Protein AF-B0DT97-F1 (afdb_monomer_lite)

Foldseek 3Di:
DQVVLVDDPVVSVVQQVVCCVPVVGSLVSCCVPVVDDVVVCCVPPVVPPPVVVVVQDQPDAAAAEDQAAPVVVVVVCVVVVCNVRHPYYQYFHPVDPPTDHPPDLVSVVVVCVVPPVDPALVVDDDDDPDPRSVVSSLVSNPQDDDDPDPSPDDDDPDPVCCCVVVVVSVDRDD

InterPro domains:
  IPR023214 HAD superfamily [G3DSA:3.40.50.1000] (51-151)
  IPR036412 HAD-like superfamily [SSF56784] (53-141)
  IPR052791 SSM1 domain-containing protein [PTHR47438] (3-141)

Structure (mmCIF, N/CA/C/O backbone):
data_AF-B0DT97-F1
#
_entry.id   AF-B0DT97-F1
#
loop_
_atom_site.group_PDB
_atom_site.id
_atom_site.type_symbol
_atom_site.label_atom_id
_atom_site.label_alt_id
_atom_site.label_comp_id
_atom_site.label_asym_id
_atom_site.label_entity_id
_atom_site.label_seq_id
_atom_site.pdbx_PDB_ins_code
_atom_site.Cartn_x
_atom_site.Cartn_y
_atom_site.Cartn_z
_atom_site.occupancy
_atom_site.B_iso_or_equiv
_atom_site.auth_seq_id
_atom_site.auth_comp_id
_atom_site.auth_asym_id
_atom_site.auth_atom_id
_atom_site.pdbx_PDB_model_num
ATOM 1 N N . TYR A 1 1 ? -29.922 9.143 23.631 1.00 75.88 1 TYR A N 1
ATOM 2 C CA . TYR A 1 1 ? -30.686 7.881 23.745 1.00 75.88 1 TYR A CA 1
ATOM 3 C C . TYR A 1 1 ? -30.871 7.469 25.199 1.00 75.88 1 TYR A C 1
ATOM 5 O O . TYR A 1 1 ? -31.994 7.531 25.668 1.00 75.88 1 TYR A O 1
ATOM 13 N N . VAL A 1 2 ? -29.805 7.144 25.945 1.00 74.94 2 VAL A N 1
ATOM 14 C CA . VAL A 1 2 ? -29.918 6.695 27.352 1.00 74.94 2 VAL A CA 1
ATOM 15 C C . VAL A 1 2 ? -30.522 7.764 28.275 1.00 74.94 2 VAL A C 1
ATOM 17 O O . VAL A 1 2 ? -31.396 7.443 29.067 1.00 74.94 2 VAL A O 1
ATOM 20 N N . ALA A 1 3 ? -30.174 9.045 28.108 1.00 73.31 3 ALA A N 1
ATOM 21 C CA . ALA A 1 3 ? -30.818 10.137 28.852 1.00 73.31 3 ALA A CA 1
ATOM 22 C C . ALA A 1 3 ? -32.337 10.258 28.576 1.00 73.31 3 ALA A C 1
ATOM 24 O O . ALA A 1 3 ? -33.112 10.631 29.449 1.00 73.31 3 ALA A O 1
ATOM 25 N N . ASN A 1 4 ? -32.795 9.844 27.386 1.00 76.69 4 ASN A N 1
ATOM 26 C CA . ASN A 1 4 ? -34.222 9.838 27.037 1.00 76.69 4 ASN A CA 1
ATOM 27 C C . ASN A 1 4 ? -34.984 8.670 27.688 1.00 76.69 4 ASN A C 1
ATOM 29 O O . ASN A 1 4 ? -36.205 8.617 27.583 1.00 76.69 4 ASN A O 1
ATOM 33 N N . LEU A 1 5 ? -34.284 7.748 28.361 1.00 80.94 5 LEU A N 1
ATOM 34 C CA . LEU A 1 5 ? -34.877 6.689 29.185 1.00 80.94 5 LEU A CA 1
ATOM 35 C C . LEU A 1 5 ? -35.152 7.162 30.626 1.00 80.94 5 LEU A C 1
ATOM 37 O O . LEU A 1 5 ? -35.527 6.353 31.469 1.00 80.94 5 LEU A O 1
ATOM 41 N N . GLY A 1 6 ? -34.961 8.456 30.916 1.00 82.12 6 GLY A N 1
ATOM 42 C CA . GLY A 1 6 ? -35.219 9.059 32.228 1.00 82.12 6 GLY A CA 1
ATOM 43 C C . GLY A 1 6 ? -33.994 9.166 33.139 1.00 82.12 6 GLY A C 1
ATOM 44 O O . GLY A 1 6 ? -34.135 9.590 34.282 1.00 82.12 6 GLY A O 1
ATOM 45 N N . PHE A 1 7 ? -32.804 8.812 32.649 1.00 85.75 7 PHE A N 1
ATOM 46 C CA . PHE A 1 7 ? -31.547 9.000 33.376 1.00 85.75 7 PHE A CA 1
ATOM 47 C C . PHE A 1 7 ? -31.008 10.419 33.186 1.00 85.75 7 PHE A C 1
ATOM 49 O O . PHE A 1 7 ? -31.098 10.988 32.095 1.00 85.75 7 PHE A O 1
ATOM 56 N N . SER A 1 8 ? -30.370 10.972 34.216 1.00 89.75 8 SER A N 1
ATOM 57 C CA . SER A 1 8 ? -29.529 12.157 34.036 1.00 89.75 8 SER A CA 1
ATOM 58 C C . SER A 1 8 ? -28.346 11.848 33.107 1.00 89.75 8 SER A C 1
ATOM 60 O O . SER A 1 8 ? -27.954 10.691 32.933 1.00 89.75 8 SER A O 1
ATOM 62 N N . ASN A 1 9 ? -27.733 12.881 32.521 1.00 85.38 9 ASN A N 1
ATOM 63 C CA . ASN A 1 9 ? -26.554 12.699 31.664 1.00 85.38 9 ASN A CA 1
ATOM 64 C C . ASN A 1 9 ? -25.413 11.978 32.402 1.00 85.38 9 ASN A C 1
ATOM 66 O O . ASN A 1 9 ? -24.781 11.083 31.850 1.00 85.38 9 ASN A O 1
ATOM 70 N N . GLU A 1 10 ? -25.203 12.305 33.677 1.00 89.38 10 GLU A N 1
ATOM 71 C CA . GLU A 1 10 ? -24.137 11.710 34.482 1.00 89.38 10 GLU A CA 1
ATOM 72 C C . GLU A 1 10 ? -24.392 10.220 34.782 1.00 89.38 10 GLU A C 1
ATOM 74 O O . GLU A 1 10 ? -23.470 9.402 34.789 1.00 89.38 10 GLU A O 1
ATOM 79 N N . GLU A 1 11 ? -25.653 9.838 34.996 1.00 87.44 11 GLU A N 1
ATOM 80 C CA . GLU A 1 11 ? -26.054 8.436 35.150 1.00 87.44 11 GLU A CA 1
ATOM 81 C C . GLU A 1 11 ? -25.952 7.668 33.832 1.00 87.44 11 GLU A C 1
ATOM 83 O O . GLU A 1 11 ? -25.498 6.521 33.826 1.00 87.44 11 GLU A O 1
ATOM 88 N N . ALA A 1 12 ? -26.322 8.299 32.715 1.00 87.81 12 ALA A N 1
ATOM 89 C CA . ALA A 1 12 ? -26.203 7.719 31.385 1.00 87.81 12 ALA A CA 1
ATOM 90 C C . ALA A 1 12 ? -24.740 7.394 31.031 1.00 87.81 12 ALA A C 1
ATOM 92 O O . ALA A 1 12 ? -24.463 6.297 30.535 1.00 87.81 12 ALA A O 1
ATOM 93 N N . ASP A 1 13 ? -23.800 8.286 31.348 1.00 87.88 13 ASP A N 1
ATOM 94 C CA . ASP A 1 13 ? -22.365 8.071 31.121 1.00 87.88 13 ASP A CA 1
ATOM 95 C C . ASP A 1 13 ? -21.802 6.955 32.009 1.00 87.88 13 ASP A C 1
ATOM 97 O O . ASP A 1 13 ? -21.074 6.072 31.534 1.00 87.88 13 ASP A O 1
ATOM 101 N N . LYS A 1 14 ? -22.189 6.929 33.293 1.00 91.31 14 LYS A N 1
ATOM 102 C CA . LYS A 1 14 ? -21.804 5.859 34.230 1.00 91.31 14 LYS A CA 1
ATOM 103 C C . LYS A 1 14 ? -22.342 4.498 33.777 1.00 91.31 14 LYS A C 1
ATOM 105 O O . LYS A 1 14 ? -21.598 3.515 33.792 1.00 91.31 14 LYS A O 1
ATOM 110 N N . LEU A 1 15 ? -23.602 4.431 33.339 1.00 89.50 15 LEU A N 1
ATOM 111 C CA . LEU A 1 15 ? -24.227 3.210 32.814 1.00 89.50 15 LEU A CA 1
ATOM 112 C C . LEU A 1 15 ? -23.536 2.721 31.543 1.00 89.50 15 LEU A C 1
ATOM 114 O O . LEU A 1 15 ? -23.191 1.543 31.448 1.00 89.50 15 LEU A O 1
ATOM 118 N N . THR A 1 16 ? -23.289 3.625 30.596 1.00 87.38 16 THR A N 1
ATOM 119 C CA . THR A 1 16 ? -22.624 3.307 29.327 1.00 87.38 16 THR A CA 1
ATOM 120 C C . THR A 1 16 ? -21.215 2.776 29.576 1.00 87.38 16 THR A C 1
ATOM 122 O O . THR A 1 16 ? -20.862 1.711 29.072 1.00 87.38 16 THR A O 1
ATOM 125 N N . THR A 1 17 ? -20.438 3.448 30.431 1.00 90.69 17 THR A N 1
ATOM 126 C CA . THR A 1 17 ? -19.081 3.022 30.806 1.00 90.69 17 THR A CA 1
ATOM 127 C C . THR A 1 17 ? -19.091 1.643 31.460 1.00 90.69 17 THR A C 1
ATOM 129 O O . THR A 1 17 ? -18.377 0.737 31.025 1.00 90.69 17 THR A O 1
ATOM 132 N N . ARG A 1 18 ? -19.950 1.448 32.469 1.00 93.88 18 ARG A N 1
ATOM 133 C CA . ARG A 1 18 ? -20.077 0.174 33.182 1.00 93.88 18 ARG A CA 1
ATOM 134 C C . ARG A 1 18 ? -20.468 -0.964 32.244 1.00 93.88 18 ARG A C 1
ATOM 136 O O . ARG A 1 18 ? -19.882 -2.040 32.312 1.00 93.88 18 ARG A O 1
ATOM 143 N N . TYR A 1 19 ? -21.457 -0.757 31.378 1.00 94.88 19 TYR A N 1
ATOM 144 C CA . TYR A 1 19 ? -21.927 -1.798 30.469 1.00 94.88 19 TYR A CA 1
ATOM 145 C C . TYR A 1 19 ? -20.936 -2.100 29.346 1.00 94.88 19 TYR A C 1
ATOM 147 O O . TYR A 1 19 ? -20.781 -3.270 28.999 1.00 94.88 19 TYR A O 1
ATOM 155 N N . SER A 1 20 ? -20.214 -1.102 28.835 1.00 89.88 20 SER A N 1
ATOM 156 C CA . SER A 1 20 ? -19.100 -1.333 27.909 1.00 89.88 20 SER A CA 1
ATOM 157 C C . SER A 1 20 ? -18.008 -2.194 28.543 1.00 89.88 20 SER A C 1
ATOM 159 O O . SER A 1 20 ? -17.537 -3.133 27.909 1.00 89.88 20 SER A O 1
ATOM 161 N N . GLN A 1 21 ? -17.651 -1.948 29.807 1.00 90.75 21 GLN A N 1
ATOM 162 C CA . GLN A 1 21 ? -16.657 -2.758 30.521 1.00 90.75 21 GLN A CA 1
ATOM 163 C C . GLN A 1 21 ? -17.162 -4.175 30.831 1.00 90.75 21 GLN A C 1
ATOM 165 O O . GLN A 1 21 ? -16.440 -5.147 30.633 1.00 90.75 21 GLN A O 1
ATOM 170 N N . GLN A 1 22 ? -18.404 -4.307 31.305 1.00 94.31 22 GLN A N 1
ATOM 171 C CA . GLN A 1 22 ? -18.947 -5.582 31.779 1.00 94.31 22 GLN A CA 1
ATOM 172 C C . GLN A 1 22 ? -19.415 -6.510 30.645 1.00 94.31 22 GLN A C 1
ATOM 174 O O . GLN A 1 22 ? -19.363 -7.729 30.797 1.00 94.31 22 GLN A O 1
ATOM 179 N N . TYR A 1 23 ? -19.892 -5.957 29.525 1.00 90.25 23 TYR A N 1
ATOM 180 C CA . TYR A 1 23 ? -20.501 -6.721 28.425 1.00 90.25 23 TYR A CA 1
ATOM 181 C C . TYR A 1 23 ? -19.786 -6.551 27.077 1.00 90.25 23 TYR A C 1
ATOM 183 O O . TYR A 1 23 ? -20.299 -7.024 26.059 1.00 90.25 23 TYR A O 1
ATOM 191 N N . SER A 1 24 ? -18.641 -5.856 27.055 1.00 82.25 24 SER A N 1
ATOM 192 C CA . SER A 1 24 ? -17.863 -5.479 25.856 1.00 82.25 24 SER A CA 1
ATOM 193 C C . SER A 1 24 ? -18.591 -4.564 24.862 1.00 82.25 24 SER A C 1
ATOM 195 O O . SER A 1 24 ? -18.011 -4.158 23.861 1.00 82.25 24 SER A O 1
ATOM 197 N N . LEU A 1 25 ? -19.857 -4.240 25.126 1.00 87.94 25 LEU A N 1
ATOM 198 C CA . LEU A 1 25 ? -20.696 -3.361 24.326 1.00 87.94 25 LEU A CA 1
ATOM 199 C C . LEU A 1 25 ? -21.815 -2.819 25.218 1.00 87.94 25 LEU A C 1
ATOM 201 O O . LEU A 1 25 ? -22.635 -3.597 25.713 1.00 87.94 25 LEU A O 1
ATOM 205 N N . ALA A 1 26 ? -21.883 -1.498 25.399 1.00 90.38 26 ALA A N 1
ATOM 206 C CA . ALA A 1 26 ? -22.904 -0.866 26.238 1.00 90.38 26 ALA A CA 1
ATOM 207 C C . ALA A 1 26 ? -24.334 -1.301 25.875 1.00 90.38 26 ALA A C 1
ATOM 209 O O . ALA A 1 26 ? -25.131 -1.590 26.770 1.00 90.38 26 ALA A O 1
ATOM 210 N N . LEU A 1 27 ? -24.631 -1.436 24.574 1.00 93.25 27 LEU A N 1
ATOM 211 C CA . LEU A 1 27 ? -25.929 -1.887 24.066 1.00 93.25 27 LEU A CA 1
ATOM 212 C C . LEU A 1 27 ? -26.360 -3.234 24.666 1.00 93.25 27 LEU A C 1
ATOM 214 O O . LEU A 1 27 ? -27.517 -3.391 25.041 1.00 93.25 27 LEU A O 1
ATOM 218 N N . ARG A 1 28 ? -25.438 -4.188 24.863 1.00 92.25 28 ARG A N 1
ATOM 219 C CA . ARG A 1 28 ? -25.762 -5.488 25.484 1.00 92.25 28 ARG A CA 1
ATOM 220 C C . ARG A 1 28 ? -26.235 -5.340 26.926 1.00 92.25 28 ARG A C 1
ATOM 222 O O . ARG A 1 28 ? -27.161 -6.034 27.341 1.00 92.25 28 ARG A O 1
ATOM 229 N N . GLY A 1 29 ? -25.614 -4.439 27.686 1.00 93.12 29 GLY A N 1
ATOM 230 C CA . GLY A 1 29 ? -26.049 -4.135 29.047 1.00 93.12 29 GLY A CA 1
ATOM 231 C C . GLY A 1 29 ? -27.404 -3.429 29.071 1.00 93.12 29 GLY A C 1
ATOM 232 O O . GLY A 1 29 ? -28.262 -3.791 29.872 1.00 93.12 29 GLY A O 1
ATOM 233 N N . LEU A 1 30 ? -27.630 -2.489 28.150 1.00 91.62 30 LEU A N 1
ATOM 234 C CA . LEU A 1 30 ? -28.905 -1.781 28.029 1.00 91.62 30 LEU A CA 1
ATOM 235 C C . LEU A 1 30 ? -30.057 -2.723 27.646 1.00 91.62 30 LEU A C 1
ATOM 237 O O . LEU A 1 30 ? -31.110 -2.666 28.272 1.00 91.62 30 LEU A O 1
ATOM 241 N N . VAL A 1 31 ? -29.857 -3.633 26.688 1.00 93.00 31 VAL A N 1
ATOM 242 C CA . VAL A 1 31 ? -30.863 -4.646 26.313 1.00 93.00 31 VAL A CA 1
ATOM 243 C C . VAL A 1 31 ? -31.172 -5.559 27.500 1.00 93.00 31 VAL A C 1
ATOM 245 O O . VAL A 1 31 ? -32.331 -5.842 27.787 1.00 93.00 31 VAL A O 1
ATOM 248 N N . ARG A 1 32 ? -30.138 -6.005 28.225 1.00 92.81 32 ARG A N 1
ATOM 249 C CA . ARG A 1 32 ? -30.293 -6.968 29.323 1.00 92.81 32 ARG A CA 1
ATOM 250 C C . ARG A 1 32 ? -30.976 -6.384 30.557 1.00 92.81 32 ARG A C 1
ATOM 252 O O . ARG A 1 32 ? -31.747 -7.091 31.196 1.00 92.81 32 ARG A O 1
ATOM 259 N N . HIS A 1 33 ? -30.644 -5.150 30.925 1.00 92.19 33 HIS A N 1
ATOM 260 C CA . HIS A 1 33 ? -31.070 -4.567 32.202 1.00 92.19 33 HIS A CA 1
ATOM 261 C C . HIS A 1 33 ? -32.163 -3.520 32.058 1.00 92.19 33 HIS A C 1
ATOM 263 O O . HIS A 1 33 ? -32.922 -3.343 33.000 1.00 92.19 33 HIS A O 1
ATOM 269 N N . GLN A 1 34 ? -32.251 -2.856 30.903 1.00 88.19 34 GLN A N 1
ATOM 270 C CA . GLN A 1 34 ? -33.205 -1.771 30.645 1.00 88.19 34 GLN A CA 1
ATOM 271 C C . GLN A 1 34 ? -34.201 -2.103 29.531 1.00 88.19 34 GLN A C 1
ATOM 273 O O . GLN A 1 34 ? -34.961 -1.232 29.118 1.00 88.19 34 GLN A O 1
ATOM 278 N N . ALA A 1 35 ? -34.196 -3.358 29.060 1.00 87.69 35 ALA A N 1
ATOM 279 C CA . ALA A 1 35 ? -35.147 -3.912 28.098 1.00 87.69 35 ALA A CA 1
ATOM 280 C C . ALA A 1 35 ? -35.354 -3.040 26.846 1.00 87.69 35 ALA A C 1
ATOM 282 O O . ALA A 1 35 ? -36.455 -2.978 26.300 1.00 87.69 35 ALA A O 1
ATOM 283 N N . ILE A 1 36 ? -34.300 -2.354 26.394 1.00 90.12 36 ILE A N 1
ATOM 284 C CA . ILE A 1 36 ? -34.379 -1.542 25.179 1.00 90.12 36 ILE A CA 1
ATOM 285 C C . ILE A 1 36 ? -34.426 -2.435 23.938 1.00 90.12 36 ILE A C 1
ATOM 287 O O . ILE A 1 36 ? -33.818 -3.509 23.915 1.00 90.12 36 ILE A O 1
ATOM 291 N N . ASP A 1 37 ? -35.105 -1.966 22.892 1.00 89.81 37 ASP A N 1
ATOM 292 C CA . ASP A 1 37 ? -35.076 -2.607 21.579 1.00 89.81 37 ASP A CA 1
ATOM 293 C C . ASP A 1 37 ? -33.744 -2.272 20.875 1.00 89.81 37 ASP A C 1
ATOM 295 O O . ASP A 1 37 ? -33.482 -1.096 20.594 1.00 89.81 37 ASP A O 1
ATOM 299 N N . PRO A 1 38 ? -32.886 -3.266 20.574 1.00 91.50 38 PRO A N 1
ATOM 300 C CA . PRO A 1 38 ? -31.629 -3.018 19.877 1.00 91.50 38 PRO A CA 1
ATOM 301 C C . PRO A 1 38 ? -31.826 -2.424 18.476 1.00 91.50 38 PRO A C 1
ATOM 303 O O . PRO A 1 38 ? -30.968 -1.669 18.029 1.00 91.50 38 PRO A O 1
ATOM 306 N N . LEU A 1 39 ? -32.946 -2.704 17.797 1.00 92.75 39 LEU A N 1
ATOM 307 C CA . LEU A 1 39 ? -33.240 -2.118 16.485 1.00 92.75 39 LEU A CA 1
ATOM 308 C C . LEU A 1 39 ? -33.689 -0.657 16.593 1.00 92.75 39 LEU A C 1
ATOM 310 O O . LEU A 1 39 ? -33.445 0.134 15.686 1.00 92.75 39 LEU A O 1
ATOM 314 N N . ASP A 1 40 ? -34.334 -0.275 17.695 1.00 91.94 40 ASP A N 1
ATOM 315 C CA . ASP A 1 40 ? -34.643 1.129 17.972 1.00 91.94 40 ASP A CA 1
ATOM 316 C C . ASP A 1 40 ? -33.377 1.924 18.317 1.00 91.94 40 ASP A C 1
ATOM 318 O O . ASP A 1 40 ? -33.240 3.076 17.900 1.00 91.94 40 ASP A O 1
ATOM 322 N N . PHE A 1 41 ? -32.435 1.304 19.037 1.00 91.25 41 PHE A N 1
ATOM 323 C CA . PHE A 1 41 ? -31.116 1.884 19.283 1.00 91.25 41 PHE A CA 1
ATOM 324 C C . PHE A 1 41 ? -30.356 2.112 17.974 1.00 91.25 41 PHE A C 1
ATOM 326 O O . PHE A 1 41 ? -29.931 3.236 17.727 1.00 91.25 41 PHE A O 1
ATOM 333 N N . ASP A 1 42 ? -30.249 1.093 17.119 1.00 90.00 42 ASP A N 1
ATOM 334 C CA . ASP A 1 42 ? -29.573 1.180 15.819 1.00 90.00 42 ASP A CA 1
ATOM 335 C C . ASP A 1 42 ? -30.116 2.346 14.974 1.00 90.00 42 ASP A C 1
ATOM 337 O O . ASP A 1 42 ? -29.370 3.249 14.594 1.00 90.00 42 ASP A O 1
ATOM 341 N N . ARG A 1 43 ? -31.443 2.429 14.803 1.00 91.50 43 ARG A N 1
ATOM 342 C CA . ARG A 1 43 ? -32.090 3.506 14.031 1.00 91.50 43 ARG A CA 1
ATOM 343 C C . ARG A 1 43 ? -31.866 4.908 14.595 1.00 91.50 43 ARG A C 1
ATOM 345 O O . ARG A 1 43 ? -31.923 5.871 13.836 1.00 91.50 43 ARG A O 1
ATOM 352 N N . LYS A 1 44 ? -31.705 5.053 15.915 1.00 88.62 44 LYS A N 1
ATOM 353 C CA . LYS A 1 44 ? -31.620 6.364 16.589 1.00 88.62 44 LYS A CA 1
ATOM 354 C C . LYS A 1 44 ? -30.202 6.776 16.963 1.00 88.62 44 LYS A C 1
ATOM 356 O O . LYS A 1 44 ? -29.994 7.949 17.272 1.00 88.62 44 LYS A O 1
ATOM 361 N N . VAL A 1 45 ? -29.267 5.834 17.012 1.00 87.44 45 VAL A N 1
ATOM 362 C CA . VAL A 1 45 ? -27.901 6.064 17.482 1.00 87.44 45 VAL A CA 1
ATOM 363 C C . VAL A 1 45 ? -26.893 5.720 16.408 1.00 87.44 45 VAL A C 1
ATOM 365 O O . VAL A 1 45 ? -26.125 6.610 16.078 1.00 87.44 45 VAL A O 1
ATOM 368 N N . ASP A 1 46 ? -26.909 4.505 15.856 1.00 86.81 46 ASP A N 1
ATOM 369 C CA . ASP A 1 46 ? -25.849 4.035 14.954 1.00 86.81 46 ASP A CA 1
ATOM 370 C C . ASP A 1 46 ? -26.070 4.499 13.504 1.00 86.81 46 ASP A C 1
ATOM 372 O O . ASP A 1 46 ? -25.188 5.130 12.925 1.00 86.81 46 ASP A O 1
ATOM 376 N N . VAL A 1 47 ? -27.261 4.276 12.936 1.00 86.38 47 VAL A N 1
ATOM 377 C CA . VAL A 1 47 ? -27.617 4.679 11.558 1.00 86.38 47 VAL A CA 1
ATOM 378 C C . VAL A 1 47 ? -27.489 6.190 11.312 1.00 86.38 47 VAL A C 1
ATOM 380 O O . VAL A 1 47 ? -26.981 6.568 10.258 1.00 86.38 47 VAL A O 1
ATOM 383 N N . PRO A 1 48 ? -27.908 7.085 12.229 1.00 86.69 48 PRO A N 1
ATOM 384 C CA . PRO A 1 48 ? -27.808 8.526 12.011 1.00 86.69 48 PRO A CA 1
ATOM 385 C C . PRO A 1 48 ? -26.405 9.092 12.244 1.00 86.69 48 PRO A C 1
ATOM 387 O O . PRO A 1 48 ? -26.237 10.309 12.141 1.00 86.69 48 PRO A O 1
ATOM 390 N N . LEU A 1 49 ? -25.410 8.273 12.623 1.00 81.25 49 LEU A N 1
ATOM 391 C CA . LEU A 1 49 ? -24.042 8.769 12.722 1.00 81.25 49 LEU A CA 1
ATOM 392 C C . LEU A 1 49 ? -23.633 9.292 11.342 1.00 81.25 49 LEU A C 1
ATOM 394 O O . LEU A 1 49 ? -23.704 8.534 10.377 1.00 81.25 49 LEU A O 1
ATOM 398 N N . PRO A 1 50 ? -23.167 10.550 11.229 1.00 76.06 50 PRO A N 1
ATOM 399 C CA . PRO A 1 50 ? -22.621 11.069 9.983 1.00 76.06 50 PRO A CA 1
ATOM 400 C C . PRO A 1 50 ? -21.252 10.419 9.764 1.00 76.06 50 PRO A C 1
ATOM 402 O O . PRO A 1 50 ? -20.203 10.996 10.050 1.00 76.06 50 PRO A O 1
ATOM 405 N N . LEU A 1 51 ? -21.266 9.143 9.373 1.00 67.88 51 LEU A N 1
ATOM 406 C CA . LEU A 1 51 ? -20.064 8.355 9.138 1.00 67.88 51 LEU A CA 1
ATOM 407 C C . LEU A 1 51 ? -19.295 8.917 7.949 1.00 67.88 51 LEU A C 1
ATOM 409 O O . LEU A 1 51 ? -18.078 8.883 7.979 1.00 67.88 51 LEU A O 1
ATOM 413 N N . GLU A 1 52 ? -19.979 9.511 6.977 1.00 64.56 52 GLU A N 1
ATOM 414 C CA . GLU A 1 52 ? -19.383 10.182 5.816 1.00 64.56 52 GLU A CA 1
ATOM 415 C C . GLU A 1 52 ? -18.454 11.339 6.230 1.00 64.56 52 GLU A C 1
ATOM 417 O O . GLU A 1 52 ? -17.354 11.458 5.702 1.00 64.56 52 GLU A O 1
ATOM 422 N N . ASP A 1 53 ? -18.823 12.110 7.260 1.00 60.31 53 ASP A N 1
ATOM 423 C CA . ASP A 1 53 ? -17.992 13.202 7.795 1.00 60.31 53 ASP A CA 1
ATOM 424 C C . ASP A 1 53 ? -16.875 12.703 8.734 1.00 60.31 53 ASP A C 1
ATOM 426 O O . ASP A 1 53 ? -15.899 13.405 9.009 1.00 60.31 53 ASP A O 1
ATOM 430 N N . LYS A 1 54 ? -17.019 11.490 9.286 1.00 54.94 54 LYS A N 1
ATOM 431 C CA . LYS A 1 54 ? -16.088 10.910 10.275 1.00 54.94 54 LYS A CA 1
ATOM 432 C C . LYS A 1 54 ? -15.109 9.904 9.675 1.00 54.94 54 LYS A C 1
ATOM 434 O O . LYS A 1 54 ? -14.016 9.721 10.215 1.00 54.94 54 LYS A O 1
ATOM 439 N N . MET A 1 55 ? -15.478 9.256 8.578 1.00 54.16 55 MET A N 1
ATOM 440 C CA . MET A 1 55 ? -14.629 8.381 7.783 1.00 54.16 55 MET A CA 1
ATOM 441 C C . MET A 1 55 ? -13.840 9.262 6.826 1.00 54.16 55 MET A C 1
ATOM 443 O O . MET A 1 55 ? -14.260 9.557 5.713 1.00 54.16 55 MET A O 1
ATOM 447 N N . LYS A 1 56 ? -12.677 9.719 7.290 1.00 53.78 56 LYS A N 1
ATOM 448 C CA . LYS A 1 56 ? -11.776 10.533 6.476 1.00 53.78 56 LYS A CA 1
ATOM 449 C C . LYS A 1 56 ? -11.254 9.696 5.310 1.00 53.78 56 LYS A C 1
ATOM 451 O O . LYS A 1 56 ? -10.395 8.838 5.504 1.00 53.78 56 LYS A O 1
ATOM 456 N N . PHE A 1 57 ? -11.776 9.955 4.116 1.00 53.47 57 PHE A N 1
ATOM 457 C CA . PHE A 1 57 ? -11.214 9.458 2.867 1.00 53.47 57 PHE A CA 1
ATOM 458 C C . PHE A 1 57 ? -9.785 10.001 2.735 1.00 53.47 57 PHE A C 1
ATOM 460 O O . PHE A 1 57 ? -9.583 11.216 2.729 1.00 53.47 57 PHE A O 1
ATOM 467 N N . ASN A 1 58 ? -8.785 9.118 2.683 1.00 59.72 58 ASN A N 1
ATOM 468 C CA . ASN A 1 58 ? -7.444 9.520 2.279 1.00 59.72 58 ASN A CA 1
ATOM 469 C C . ASN A 1 58 ? -7.423 9.517 0.744 1.00 59.72 58 ASN A C 1
ATOM 471 O O . ASN A 1 58 ? -7.558 8.441 0.166 1.00 59.72 58 ASN A O 1
ATOM 475 N N . PRO A 1 59 ? -7.284 10.673 0.069 1.00 64.69 59 PRO A N 1
ATOM 476 C CA . PRO A 1 59 ? -7.244 10.698 -1.391 1.00 64.69 59 PRO A CA 1
ATOM 477 C C . PRO A 1 59 ? -6.003 10.002 -1.961 1.00 64.69 59 PRO A C 1
ATOM 479 O O . PRO A 1 59 ? -5.985 9.674 -3.144 1.00 64.69 59 PRO A O 1
ATOM 482 N N . THR A 1 60 ? -4.974 9.779 -1.138 1.00 77.81 60 THR A N 1
ATOM 483 C CA . THR A 1 60 ? -3.733 9.136 -1.567 1.00 77.81 60 THR A CA 1
ATOM 484 C C . THR A 1 60 ? -3.807 7.635 -1.340 1.00 77.81 60 THR A C 1
ATOM 486 O O . THR A 1 60 ? -3.949 7.175 -0.204 1.00 77.81 60 THR A O 1
ATOM 489 N N . ARG A 1 61 ? -3.663 6.893 -2.435 1.00 84.69 61 ARG A N 1
ATOM 490 C CA . ARG A 1 61 ? -3.676 5.431 -2.485 1.00 84.69 61 ARG A CA 1
ATOM 491 C C . ARG A 1 61 ? -2.251 4.896 -2.400 1.00 84.69 61 ARG A C 1
ATOM 493 O O . ARG A 1 61 ? -1.336 5.505 -2.953 1.00 84.69 61 ARG A O 1
ATOM 500 N N . VAL A 1 62 ? -2.043 3.787 -1.690 1.00 89.12 62 VAL A N 1
ATOM 501 C CA . VAL A 1 62 ? -0.698 3.234 -1.434 1.00 89.12 62 VAL A CA 1
ATOM 502 C C . VAL A 1 62 ? -0.556 1.855 -2.062 1.00 89.12 62 VAL A C 1
ATOM 504 O O . VAL A 1 62 ? -1.353 0.957 -1.792 1.00 89.12 62 VAL A O 1
ATOM 507 N N . TRP A 1 63 ? 0.497 1.686 -2.865 1.00 91.94 63 TRP A N 1
ATOM 508 C CA . TRP A 1 63 ? 0.790 0.458 -3.603 1.00 91.94 63 TRP A CA 1
ATOM 509 C C . TRP A 1 63 ? 2.192 -0.056 -3.341 1.00 91.94 63 TRP A C 1
ATOM 511 O O . TRP A 1 63 ? 3.141 0.715 -3.225 1.00 91.94 63 TRP A O 1
ATOM 521 N N . GLY A 1 64 ? 2.311 -1.379 -3.261 1.00 93.12 64 GLY A N 1
ATOM 522 C CA . GLY A 1 64 ? 3.596 -2.057 -3.183 1.00 93.12 64 GLY A CA 1
ATOM 523 C C . GLY A 1 64 ? 4.109 -2.373 -4.580 1.00 93.12 64 GLY A C 1
ATOM 524 O O . GLY A 1 64 ? 3.497 -3.167 -5.286 1.00 93.12 64 GLY A O 1
ATOM 525 N N . LEU A 1 65 ? 5.239 -1.795 -4.969 1.00 94.44 65 LEU A N 1
ATOM 526 C CA . LEU A 1 65 ? 5.992 -2.206 -6.152 1.00 94.44 65 LEU A CA 1
ATOM 527 C C . LEU A 1 65 ? 7.194 -3.017 -5.665 1.00 94.44 65 LEU A C 1
ATOM 529 O O . LEU A 1 65 ? 7.875 -2.606 -4.729 1.00 94.44 65 LEU A O 1
ATOM 533 N N . THR A 1 66 ? 7.405 -4.215 -6.214 1.00 95.12 66 THR A N 1
ATOM 534 C CA . THR A 1 66 ? 8.530 -5.050 -5.786 1.00 95.12 66 THR A CA 1
ATOM 535 C C . THR A 1 66 ? 9.008 -6.049 -6.837 1.00 95.12 66 THR A C 1
ATOM 537 O O . THR A 1 66 ? 8.227 -6.801 -7.416 1.00 95.12 66 THR A O 1
ATOM 540 N N . ASN A 1 67 ? 10.330 -6.186 -6.962 1.00 96.62 67 ASN A N 1
ATOM 541 C CA . ASN A 1 67 ? 10.945 -7.263 -7.744 1.00 96.62 67 ASN A CA 1
ATOM 542 C C . ASN A 1 67 ? 10.791 -8.677 -7.127 1.00 96.62 67 ASN A C 1
ATOM 544 O O . ASN A 1 67 ? 11.230 -9.679 -7.705 1.00 96.62 67 ASN A O 1
ATOM 548 N N . ALA A 1 68 ? 10.171 -8.794 -5.948 1.00 96.06 68 ALA A N 1
ATOM 549 C CA . ALA A 1 68 ? 9.846 -10.073 -5.323 1.00 96.06 68 ALA A CA 1
ATOM 550 C C . ALA A 1 68 ? 8.584 -10.718 -5.927 1.00 96.06 68 ALA A C 1
ATOM 552 O O . ALA A 1 68 ? 7.727 -10.045 -6.491 1.00 96.06 68 ALA A O 1
ATOM 553 N N . PHE A 1 69 ? 8.418 -12.032 -5.745 1.00 96.94 69 PHE A N 1
ATOM 554 C CA . PHE A 1 69 ? 7.170 -12.720 -6.092 1.00 96.94 69 PHE A CA 1
ATOM 555 C C . PHE A 1 69 ? 6.070 -12.476 -5.047 1.00 96.94 69 PHE A C 1
ATOM 557 O O . PHE A 1 69 ? 6.344 -12.313 -3.853 1.00 96.94 69 PHE A O 1
ATOM 564 N N . LEU A 1 70 ? 4.804 -12.539 -5.475 1.00 96.00 70 LEU A N 1
ATOM 565 C CA . LEU A 1 70 ? 3.635 -12.203 -4.654 1.00 96.00 70 LEU A CA 1
ATOM 566 C C . LEU A 1 70 ? 3.586 -12.872 -3.265 1.00 96.00 70 LEU A C 1
ATOM 568 O 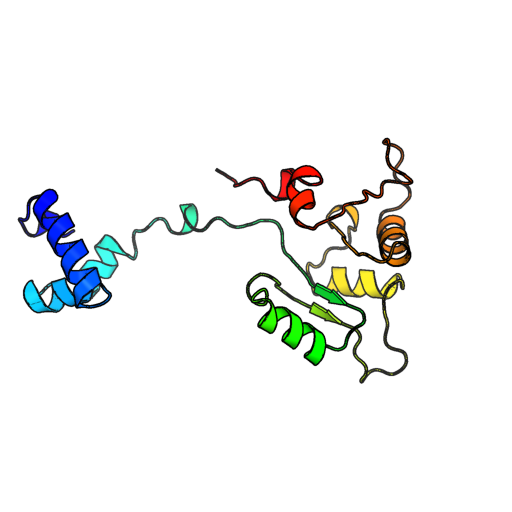O . LEU A 1 70 ? 3.248 -12.181 -2.301 1.00 96.00 70 LEU A O 1
ATOM 572 N N . PRO A 1 71 ? 3.904 -14.174 -3.094 1.00 98.06 71 PRO A N 1
ATOM 573 C CA . PRO A 1 71 ? 3.864 -14.804 -1.776 1.00 98.06 71 PRO A CA 1
ATOM 574 C C . PRO A 1 71 ? 4.837 -14.168 -0.779 1.00 98.06 71 PRO A C 1
ATOM 576 O O . PRO A 1 71 ? 4.497 -14.029 0.394 1.00 98.06 71 PRO A O 1
ATOM 579 N N . HIS A 1 72 ? 6.022 -13.757 -1.241 1.00 97.88 72 HIS A N 1
ATOM 580 C CA . HIS A 1 72 ? 7.009 -13.091 -0.397 1.00 97.88 72 HIS A CA 1
ATOM 581 C C . HIS A 1 72 ? 6.525 -11.696 0.004 1.00 97.88 72 HIS A C 1
ATOM 583 O O . HIS A 1 72 ? 6.480 -11.387 1.193 1.00 97.88 72 HIS A O 1
ATOM 589 N N . ALA A 1 73 ? 6.075 -10.898 -0.968 1.00 97.06 73 ALA A N 1
ATOM 590 C CA . ALA A 1 73 ? 5.564 -9.551 -0.725 1.00 97.06 73 ALA A CA 1
ATOM 591 C C . ALA A 1 73 ? 4.401 -9.548 0.285 1.00 97.06 73 ALA A C 1
ATOM 593 O O . ALA A 1 73 ? 4.427 -8.821 1.278 1.00 97.06 73 ALA A O 1
ATOM 594 N N . LYS A 1 74 ? 3.421 -10.446 0.101 1.00 97.25 74 LYS A N 1
ATOM 595 C CA . LYS A 1 74 ? 2.294 -10.611 1.036 1.00 97.25 74 LYS A CA 1
ATOM 596 C C . LYS A 1 74 ? 2.743 -11.031 2.434 1.00 97.25 74 LYS A C 1
ATOM 598 O O . LYS A 1 74 ? 2.184 -10.562 3.423 1.00 97.25 74 LYS A O 1
ATOM 603 N N . LEU A 1 75 ? 3.733 -11.920 2.533 1.00 97.69 75 LEU A N 1
ATOM 604 C CA . LEU A 1 75 ? 4.255 -12.362 3.824 1.00 97.69 75 LEU A CA 1
ATOM 605 C C . LEU A 1 75 ? 4.921 -11.206 4.582 1.00 97.69 75 LEU A C 1
ATOM 607 O O . LEU A 1 75 ? 4.672 -11.060 5.777 1.00 97.69 75 LEU A O 1
ATOM 611 N N . VAL A 1 76 ? 5.718 -10.382 3.895 1.00 97.69 76 VAL A N 1
ATOM 612 C CA . VAL A 1 76 ? 6.376 -9.205 4.483 1.00 97.69 76 VAL A CA 1
ATOM 613 C C . VAL A 1 76 ? 5.341 -8.209 5.006 1.00 97.69 76 VAL A C 1
ATOM 615 O O . VAL A 1 76 ? 5.397 -7.860 6.185 1.00 97.69 76 VAL A O 1
ATOM 618 N N . LEU A 1 77 ? 4.356 -7.822 4.187 1.00 96.19 77 LEU A N 1
ATOM 619 C CA . LEU A 1 77 ? 3.303 -6.889 4.612 1.00 96.19 77 LEU A CA 1
ATOM 620 C C . LEU A 1 77 ? 2.530 -7.409 5.828 1.00 96.19 77 LEU A C 1
ATOM 622 O O . LEU A 1 77 ? 2.329 -6.666 6.785 1.00 96.19 77 LEU A O 1
ATOM 626 N N . ARG A 1 78 ? 2.192 -8.704 5.849 1.00 96.19 78 ARG A N 1
ATOM 627 C CA . ARG A 1 78 ? 1.501 -9.328 6.987 1.00 96.19 78 ARG A CA 1
ATOM 628 C C . ARG A 1 78 ? 2.343 -9.328 8.265 1.00 96.19 78 ARG A C 1
ATOM 630 O O . ARG A 1 78 ? 1.812 -9.130 9.353 1.00 96.19 78 ARG A O 1
ATOM 637 N N . ILE A 1 79 ? 3.650 -9.590 8.166 1.00 97.25 79 ILE A N 1
ATOM 638 C CA . ILE A 1 79 ? 4.559 -9.578 9.327 1.00 97.25 79 ILE A CA 1
ATOM 639 C C . ILE A 1 79 ? 4.690 -8.159 9.889 1.00 97.25 79 ILE A C 1
ATOM 641 O O . ILE A 1 79 ? 4.680 -7.981 11.108 1.00 97.25 79 ILE A O 1
ATOM 645 N N . LEU A 1 80 ? 4.776 -7.163 9.007 1.00 94.56 80 LEU A N 1
ATOM 646 C CA . LEU A 1 80 ? 4.863 -5.752 9.379 1.00 94.56 80 LEU A CA 1
ATOM 647 C C . LEU A 1 80 ? 3.512 -5.148 9.791 1.00 94.56 80 LEU A C 1
ATOM 649 O O . LEU A 1 80 ? 3.506 -4.059 10.360 1.00 94.56 80 LEU A O 1
ATOM 653 N N . LYS A 1 81 ? 2.399 -5.863 9.565 1.00 93.31 81 LYS A N 1
ATOM 654 C CA . LYS A 1 81 ? 1.018 -5.402 9.795 1.00 93.31 81 LYS A CA 1
ATOM 655 C C . LYS A 1 81 ? 0.701 -4.138 8.992 1.00 93.31 81 LYS A C 1
ATOM 657 O O . LYS A 1 81 ? 0.258 -3.136 9.543 1.00 93.31 81 LYS A O 1
ATOM 662 N N . LEU A 1 82 ? 1.027 -4.195 7.704 1.00 91.44 82 LEU A N 1
ATOM 663 C CA . LEU A 1 82 ? 0.802 -3.125 6.729 1.00 91.44 82 LEU A CA 1
ATOM 664 C C . LEU A 1 82 ? -0.133 -3.576 5.596 1.00 91.44 82 LEU A C 1
ATOM 666 O O . LEU A 1 82 ? -0.331 -2.837 4.637 1.00 91.44 82 LEU A O 1
ATOM 670 N N . ASP A 1 83 ? -0.665 -4.798 5.656 1.00 89.69 83 ASP A N 1
ATOM 671 C CA . ASP A 1 83 ? -1.489 -5.388 4.599 1.00 89.69 83 ASP A CA 1
ATOM 672 C C . ASP A 1 83 ? -2.856 -4.710 4.427 1.00 89.69 83 ASP A C 1
ATOM 674 O O . ASP A 1 83 ? -3.436 -4.793 3.351 1.00 89.69 83 ASP A O 1
ATOM 678 N N . ASP A 1 84 ? -3.339 -4.000 5.444 1.00 87.94 84 ASP A N 1
ATOM 679 C CA . ASP A 1 84 ? -4.532 -3.151 5.395 1.00 87.94 84 ASP A CA 1
ATOM 680 C C . ASP A 1 84 ? -4.251 -1.724 4.891 1.00 87.94 84 ASP A C 1
ATOM 682 O O . ASP A 1 84 ? -5.186 -0.990 4.575 1.00 87.94 84 ASP A O 1
ATOM 686 N N . LEU A 1 85 ? -2.975 -1.330 4.805 1.00 87.88 85 LEU A N 1
ATOM 687 C CA . LEU A 1 85 ? -2.543 -0.011 4.335 1.00 87.88 85 LEU A CA 1
ATOM 688 C C . LEU A 1 85 ? -2.105 -0.005 2.868 1.00 87.88 85 LEU A C 1
ATOM 690 O O . LEU A 1 85 ? -1.956 1.071 2.296 1.00 87.88 85 LEU A O 1
ATOM 694 N N . VAL A 1 86 ? -1.869 -1.177 2.273 1.00 90.50 86 VAL A N 1
ATOM 695 C CA . VAL A 1 86 ? -1.444 -1.337 0.877 1.00 90.50 86 VAL A CA 1
ATOM 696 C C . VAL A 1 86 ? -2.600 -1.913 0.068 1.00 90.50 86 VAL A C 1
ATOM 698 O O . VAL A 1 86 ? -3.017 -3.047 0.285 1.00 90.50 86 VAL A O 1
ATOM 701 N N . GLU A 1 87 ? -3.105 -1.145 -0.892 1.00 89.12 87 GLU A N 1
ATOM 702 C CA . GLU A 1 87 ? -4.293 -1.511 -1.671 1.00 89.12 87 GLU A CA 1
ATOM 703 C C . GLU A 1 87 ? -4.016 -2.593 -2.718 1.00 89.12 87 GLU A C 1
ATOM 705 O O . GLU A 1 87 ? -4.891 -3.398 -3.045 1.00 89.12 87 GLU A O 1
ATOM 710 N N . GLY A 1 88 ? -2.784 -2.650 -3.220 1.00 90.38 88 GLY A N 1
ATOM 711 C CA . GLY A 1 88 ? -2.372 -3.651 -4.187 1.00 90.38 88 GLY A CA 1
ATOM 712 C C . GLY A 1 88 ? -0.861 -3.778 -4.309 1.00 90.38 88 GLY A C 1
ATOM 713 O O . GLY A 1 88 ? -0.090 -2.977 -3.778 1.00 90.38 88 GLY A O 1
ATOM 714 N N . ILE A 1 89 ? -0.442 -4.853 -4.978 1.00 93.12 89 ILE A N 1
ATOM 715 C CA . ILE A 1 89 ? 0.968 -5.200 -5.149 1.00 93.12 89 ILE A CA 1
ATOM 716 C C . ILE A 1 89 ? 1.231 -5.470 -6.627 1.00 93.12 89 ILE A C 1
ATOM 718 O O . ILE A 1 89 ? 0.645 -6.390 -7.201 1.00 93.12 89 ILE A O 1
ATOM 722 N N . VAL A 1 90 ? 2.154 -4.712 -7.205 1.00 92.69 90 VAL A N 1
ATOM 723 C CA . VAL A 1 90 ? 2.809 -5.017 -8.477 1.00 92.69 90 VAL A CA 1
ATOM 724 C C . VAL A 1 90 ? 4.064 -5.807 -8.137 1.00 92.69 90 VAL A C 1
ATOM 726 O O . VAL A 1 90 ? 4.857 -5.400 -7.288 1.00 92.69 90 VAL A O 1
ATOM 729 N N . TYR A 1 91 ? 4.186 -6.990 -8.727 1.00 94.06 91 TYR A N 1
ATOM 730 C CA . TYR A 1 91 ? 5.210 -7.961 -8.372 1.00 94.06 91 TYR A CA 1
ATOM 731 C C . TYR A 1 91 ? 5.759 -8.636 -9.621 1.00 94.06 91 TYR A C 1
ATOM 733 O O . TYR A 1 91 ? 5.058 -8.784 -10.625 1.00 94.06 91 TYR A O 1
ATOM 741 N N . CYS A 1 92 ? 6.985 -9.137 -9.535 1.00 94.62 92 CYS A N 1
ATOM 742 C CA . CYS A 1 92 ? 7.536 -9.977 -10.587 1.00 94.62 92 CYS A CA 1
ATOM 743 C C . CYS A 1 92 ? 6.881 -11.360 -10.568 1.00 94.62 92 CYS A C 1
ATOM 745 O O . CYS A 1 92 ? 7.125 -12.169 -9.670 1.00 94.62 92 CYS A O 1
ATOM 747 N N . ASP A 1 93 ? 6.043 -11.653 -11.562 1.00 93.12 93 ASP A N 1
ATOM 748 C CA . ASP A 1 93 ? 5.415 -12.963 -11.693 1.00 93.12 93 ASP A CA 1
ATOM 749 C C . ASP A 1 93 ? 6.394 -13.990 -12.271 1.00 93.12 93 ASP A C 1
ATOM 751 O O . ASP A 1 93 ? 6.489 -14.177 -13.481 1.00 93.12 93 ASP A O 1
ATOM 755 N N . TYR A 1 94 ? 7.087 -14.714 -11.392 1.00 93.94 94 TYR A N 1
ATOM 756 C CA . TYR A 1 94 ? 8.083 -15.721 -11.778 1.00 93.94 94 TYR A CA 1
ATOM 757 C C . TYR A 1 94 ? 7.508 -16.906 -12.574 1.00 93.94 94 TYR A C 1
ATOM 759 O O . TYR A 1 94 ? 8.263 -17.754 -13.047 1.00 93.94 94 TYR A O 1
ATOM 767 N N . ARG A 1 95 ? 6.179 -17.005 -12.717 1.00 95.38 95 ARG A N 1
ATOM 768 C CA . ARG A 1 95 ? 5.524 -18.004 -13.577 1.00 95.38 95 ARG A CA 1
ATOM 769 C C . ARG A 1 95 ? 5.537 -17.587 -15.049 1.00 95.38 95 ARG A C 1
ATOM 771 O O . ARG A 1 95 ? 5.351 -18.438 -15.916 1.00 95.38 95 ARG A O 1
ATOM 778 N N . VAL A 1 96 ? 5.726 -16.299 -15.325 1.00 93.88 96 VAL A N 1
ATOM 779 C CA . VAL A 1 96 ? 5.823 -15.740 -16.672 1.00 93.88 96 VAL A CA 1
ATOM 780 C C . VAL A 1 96 ? 7.281 -15.798 -17.114 1.00 93.88 96 VAL A C 1
ATOM 782 O O . VAL A 1 96 ? 8.187 -15.375 -16.396 1.00 93.88 96 VAL A O 1
ATOM 785 N N . LYS A 1 97 ? 7.522 -16.351 -18.304 1.00 92.00 97 LYS A N 1
ATOM 786 C CA . LYS A 1 97 ? 8.853 -16.326 -18.912 1.00 92.00 97 LYS A CA 1
ATOM 787 C C . LY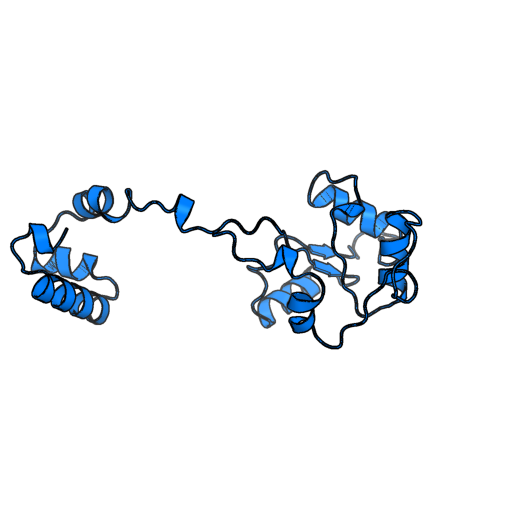S A 1 97 ? 9.202 -14.880 -19.275 1.00 92.00 97 LYS A C 1
ATOM 789 O O . LYS A 1 97 ? 8.359 -14.192 -19.837 1.00 92.00 97 LYS A O 1
ATOM 794 N N . ASP A 1 98 ? 10.430 -14.461 -18.972 1.00 91.81 98 ASP A N 1
ATOM 795 C CA . ASP A 1 98 ? 10.921 -13.102 -19.239 1.00 91.81 98 ASP A CA 1
ATOM 796 C C . ASP A 1 98 ? 10.056 -12.024 -18.549 1.00 91.81 98 ASP A C 1
ATOM 798 O O . ASP A 1 98 ? 9.731 -10.992 -19.133 1.00 91.81 98 ASP A O 1
ATOM 802 N N . PHE A 1 99 ? 9.637 -12.293 -17.302 1.00 91.50 99 PHE A N 1
ATOM 803 C CA . PHE A 1 99 ? 8.841 -11.359 -16.507 1.00 91.50 99 PHE A CA 1
ATOM 804 C C . PHE A 1 99 ? 9.527 -9.993 -16.382 1.00 91.50 99 PHE A C 1
ATOM 806 O O . PHE A 1 99 ? 10.746 -9.888 -16.249 1.00 91.50 99 PHE A O 1
ATOM 813 N N . VAL A 1 100 ? 8.711 -8.944 -16.387 1.00 90.19 100 VAL A N 1
ATOM 814 C CA . VAL A 1 100 ? 9.173 -7.564 -16.264 1.00 90.19 100 VAL A CA 1
ATOM 815 C C . VAL A 1 100 ? 9.474 -7.250 -14.793 1.00 90.19 100 VAL A C 1
ATOM 817 O O . VAL A 1 100 ? 8.779 -7.720 -13.887 1.00 90.19 100 VAL A O 1
ATOM 820 N N . CYS A 1 101 ? 10.518 -6.462 -14.557 1.00 93.31 101 CYS A N 1
ATOM 821 C CA . CYS A 1 101 ? 10.955 -6.011 -13.241 1.00 93.31 101 CYS A CA 1
ATOM 822 C C . CYS A 1 101 ? 11.442 -4.558 -13.299 1.00 93.31 101 CYS A C 1
ATOM 824 O O . CYS A 1 101 ? 11.756 -4.036 -14.371 1.00 93.31 101 CYS A O 1
ATOM 826 N N . GLU A 1 102 ? 11.550 -3.908 -12.147 1.00 88.75 102 GLU A N 1
ATOM 827 C CA . GLU A 1 102 ? 12.248 -2.629 -12.025 1.00 88.75 102 GLU A CA 1
ATOM 828 C C . GLU A 1 102 ? 13.720 -2.809 -12.432 1.00 88.75 102 GLU A C 1
ATOM 830 O O . GLU A 1 102 ? 14.326 -3.828 -12.070 1.00 88.75 102 GLU A O 1
ATOM 835 N N . PRO A 1 103 ? 14.324 -1.855 -13.171 1.00 92.44 103 PRO A N 1
ATOM 836 C CA . PRO A 1 103 ? 13.831 -0.510 -13.504 1.00 92.44 103 PRO A CA 1
ATOM 837 C C . PRO A 1 103 ? 13.166 -0.379 -14.894 1.00 92.44 103 PRO A C 1
ATOM 839 O O . PRO A 1 103 ? 13.193 0.702 -15.480 1.00 92.44 103 PRO A O 1
ATOM 842 N N . ALA A 1 104 ? 12.627 -1.453 -15.479 1.00 89.44 104 ALA A N 1
ATOM 843 C CA . ALA A 1 104 ? 12.054 -1.391 -16.827 1.00 89.44 104 ALA A CA 1
ATOM 844 C C . ALA A 1 104 ? 10.857 -0.421 -16.901 1.00 89.44 104 ALA A C 1
ATOM 846 O O . ALA A 1 104 ? 9.988 -0.430 -16.030 1.00 89.44 104 ALA A O 1
ATOM 847 N N . ALA A 1 105 ? 10.777 0.387 -17.962 1.00 87.50 105 ALA A N 1
ATOM 848 C CA . ALA A 1 105 ? 9.679 1.340 -18.167 1.00 87.50 105 ALA A CA 1
ATOM 849 C C . ALA A 1 105 ? 8.315 0.632 -18.222 1.00 87.50 105 ALA A C 1
ATOM 851 O O . ALA A 1 105 ? 7.321 1.121 -17.686 1.00 87.50 105 ALA A O 1
ATOM 852 N N . GLU A 1 106 ? 8.294 -0.561 -18.815 1.00 88.12 106 GLU A N 1
ATOM 853 C CA . GLU A 1 106 ? 7.134 -1.438 -18.900 1.00 88.12 106 GLU A CA 1
ATOM 854 C C . GLU A 1 106 ? 6.618 -1.837 -17.512 1.00 88.12 106 GLU A C 1
ATOM 856 O O . GLU A 1 106 ? 5.411 -1.979 -17.333 1.00 88.12 106 GLU A O 1
ATOM 861 N N . TYR A 1 107 ? 7.499 -1.963 -16.513 1.00 90.12 107 TYR A N 1
ATOM 862 C CA . TYR A 1 107 ? 7.108 -2.305 -15.146 1.00 90.12 107 TYR A CA 1
ATOM 863 C C . TYR A 1 107 ? 6.260 -1.197 -14.515 1.00 90.12 107 TYR A C 1
ATOM 865 O O . TYR A 1 107 ? 5.189 -1.447 -13.963 1.00 90.12 107 TYR A O 1
ATOM 873 N N . PHE A 1 108 ? 6.725 0.046 -14.636 1.00 88.44 108 PHE A N 1
ATOM 874 C CA . PHE A 1 108 ? 6.017 1.213 -14.121 1.00 88.44 108 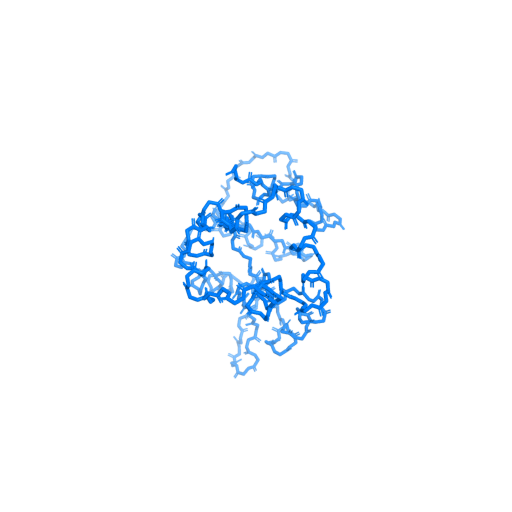PHE A CA 1
ATOM 875 C C . PHE A 1 108 ? 4.719 1.472 -14.895 1.00 88.44 108 PHE A C 1
ATOM 877 O O . PHE A 1 108 ? 3.704 1.807 -14.289 1.00 88.44 108 PHE A O 1
ATOM 884 N N . ALA A 1 109 ? 4.712 1.244 -16.213 1.00 85.75 109 ALA A N 1
ATOM 885 C CA . ALA A 1 109 ? 3.495 1.326 -17.019 1.00 85.75 109 ALA A CA 1
ATOM 886 C C . ALA A 1 109 ? 2.443 0.296 -16.569 1.00 85.75 109 ALA A C 1
ATOM 888 O O . ALA A 1 109 ? 1.289 0.661 -16.349 1.00 85.75 109 ALA A O 1
ATOM 889 N N . MET A 1 110 ? 2.851 -0.961 -16.344 1.00 84.94 110 MET A N 1
ATOM 890 C CA . MET A 1 110 ? 1.977 -1.995 -15.777 1.00 84.94 110 MET A CA 1
ATOM 891 C C . MET A 1 110 ? 1.429 -1.580 -14.410 1.00 84.94 110 MET A C 1
ATOM 893 O O . MET A 1 110 ? 0.248 -1.792 -14.133 1.00 84.94 110 MET A O 1
ATOM 897 N N . ALA A 1 111 ? 2.270 -0.982 -13.561 1.00 86.00 111 ALA A N 1
ATOM 898 C CA . ALA A 1 111 ? 1.846 -0.493 -12.257 1.00 86.00 111 ALA A CA 1
ATOM 899 C C . ALA A 1 111 ? 0.759 0.582 -12.378 1.00 86.00 111 ALA A C 1
ATOM 901 O O . ALA A 1 111 ? -0.280 0.464 -11.739 1.00 86.00 111 ALA A O 1
ATOM 902 N N . MET A 1 112 ? 0.956 1.589 -13.230 1.00 84.88 112 MET A N 1
ATOM 903 C CA . MET A 1 112 ? -0.004 2.682 -13.419 1.00 84.88 112 MET A CA 1
ATOM 904 C C . MET A 1 112 ? -1.332 2.224 -14.051 1.00 84.88 112 MET A C 1
ATOM 906 O O . MET A 1 112 ? -2.403 2.716 -13.674 1.00 84.88 112 MET A O 1
ATOM 910 N N . GLU A 1 113 ? -1.278 1.263 -14.979 1.00 80.56 113 GLU A N 1
ATOM 911 C CA . GLU A 1 113 ? -2.458 0.716 -15.658 1.00 80.56 113 GLU A CA 1
ATOM 912 C C . GLU A 1 113 ? -3.336 -0.120 -14.714 1.00 80.56 113 GLU A C 1
ATOM 914 O O . GLU A 1 113 ? -4.558 0.046 -14.705 1.00 80.56 113 GLU A O 1
ATOM 919 N N . LEU A 1 114 ? -2.724 -0.970 -13.877 1.00 72.50 114 LEU A N 1
ATOM 920 C CA . LEU A 1 114 ? -3.433 -1.834 -12.921 1.00 72.50 114 LEU A CA 1
ATOM 921 C C . LEU A 1 114 ? -4.142 -1.057 -11.806 1.00 72.50 114 LEU A C 1
ATOM 923 O O . LEU A 1 114 ? -5.143 -1.529 -11.268 1.00 72.50 114 LEU A O 1
ATOM 927 N N . GLU A 1 115 ? -3.604 0.101 -11.437 1.00 63.38 115 GLU A N 1
ATOM 928 C CA . GLU A 1 115 ? -3.996 0.810 -10.223 1.00 63.38 115 GLU A CA 1
ATOM 929 C C . GLU A 1 115 ? -5.135 1.796 -10.433 1.00 63.38 115 GLU A C 1
ATOM 931 O O . GLU A 1 115 ? -6.000 1.960 -9.576 1.00 63.38 115 GLU A O 1
ATOM 936 N N . ALA A 1 116 ? -5.129 2.516 -11.551 1.00 57.47 116 ALA A N 1
ATOM 937 C CA . ALA A 1 116 ? -5.824 3.794 -11.534 1.00 57.47 116 ALA A CA 1
ATOM 938 C C . ALA A 1 116 ? -6.375 4.249 -12.884 1.00 57.47 116 ALA A C 1
ATOM 940 O O . ALA A 1 116 ? -6.888 5.366 -12.982 1.00 57.47 116 ALA A O 1
ATOM 941 N N . GLY A 1 117 ? -6.219 3.442 -13.943 1.00 61.22 117 GLY A N 1
ATOM 942 C CA . GLY A 1 117 ? -6.383 3.949 -15.309 1.00 61.22 117 GLY A CA 1
ATOM 943 C C . GLY A 1 117 ? -5.578 5.240 -15.532 1.00 61.22 117 GLY A C 1
ATOM 944 O O . GLY A 1 117 ? -5.946 6.069 -16.364 1.00 61.22 117 GLY A O 1
ATOM 945 N N . LEU A 1 118 ? -4.532 5.456 -14.721 1.00 69.31 118 LEU A N 1
ATOM 946 C CA . LEU A 1 118 ? -3.715 6.653 -14.740 1.00 69.31 118 LEU A CA 1
ATOM 947 C C . LEU A 1 118 ? -2.725 6.482 -15.874 1.00 69.31 118 LEU A C 1
ATOM 949 O O . LEU A 1 118 ? -1.938 5.545 -15.899 1.00 69.31 118 LEU A O 1
ATOM 953 N N . SER A 1 119 ? -2.755 7.421 -16.804 1.00 72.56 119 SER A N 1
ATOM 954 C CA . SER A 1 119 ? -1.781 7.515 -17.889 1.00 72.56 119 SER A CA 1
ATOM 955 C C . SER A 1 119 ? -0.767 8.635 -17.662 1.00 72.56 119 SER A C 1
ATOM 957 O O . SER A 1 119 ? 0.068 8.880 -18.522 1.00 72.56 119 SER A O 1
ATOM 959 N N . ASP A 1 120 ? -0.889 9.364 -16.549 1.00 81.62 120 ASP A N 1
ATOM 960 C CA . ASP A 1 120 ? -0.112 10.565 -16.248 1.00 81.62 120 ASP A CA 1
ATOM 961 C C . ASP A 1 120 ? 0.798 10.329 -15.029 1.00 81.62 120 ASP A C 1
ATOM 963 O O . ASP A 1 120 ? 0.307 10.384 -13.896 1.00 81.62 120 ASP A O 1
ATOM 967 N N . PRO A 1 121 ? 2.105 10.075 -15.246 1.00 82.62 121 PRO A N 1
ATOM 968 C CA . PRO A 1 121 ? 3.074 9.814 -14.181 1.00 82.62 121 PRO A CA 1
ATOM 969 C C . PRO A 1 121 ? 3.199 10.969 -13.185 1.00 82.62 121 PRO A C 1
ATOM 971 O O . PRO A 1 121 ? 3.512 10.736 -12.024 1.00 82.62 121 PRO A O 1
ATOM 974 N N . SER A 1 122 ? 2.863 12.205 -13.582 1.00 83.25 122 SER A N 1
ATOM 975 C CA . SER A 1 122 ? 2.983 13.376 -12.698 1.00 83.25 122 SER A CA 1
ATOM 976 C C . SER A 1 122 ? 1.983 13.404 -11.533 1.00 83.25 122 SER A C 1
ATOM 978 O O . SER A 1 122 ? 2.026 14.304 -10.695 1.00 83.25 122 SER A O 1
ATOM 980 N N . LYS A 1 123 ? 1.071 12.427 -11.477 1.00 84.06 123 LYS A N 1
ATOM 981 C CA . LYS A 1 123 ? 0.129 12.208 -10.371 1.00 84.06 123 LYS A CA 1
ATOM 982 C C . LYS A 1 123 ? 0.606 11.148 -9.377 1.00 84.06 123 LYS A C 1
ATOM 984 O O . LYS A 1 123 ? -0.119 10.845 -8.431 1.00 84.06 123 LYS A O 1
ATOM 989 N N . CYS A 1 124 ? 1.776 10.560 -9.602 1.00 87.94 124 CYS A N 1
ATOM 990 C CA . CYS A 1 124 ? 2.320 9.494 -8.781 1.00 87.94 124 CYS A CA 1
ATOM 991 C C . CYS A 1 124 ? 3.453 10.017 -7.894 1.00 87.94 124 CYS A C 1
ATOM 993 O O . CYS A 1 124 ? 4.195 10.924 -8.256 1.00 87.94 124 CYS A O 1
ATOM 995 N N . TYR A 1 125 ? 3.599 9.399 -6.725 1.00 90.31 125 TYR A N 1
ATOM 996 C CA . TYR A 1 125 ? 4.763 9.559 -5.863 1.00 90.31 125 TYR A CA 1
ATOM 997 C C . TYR A 1 125 ? 5.485 8.214 -5.808 1.00 90.31 125 TYR A C 1
ATOM 999 O O . TYR A 1 125 ? 4.840 7.187 -5.598 1.00 90.31 125 TYR A O 1
ATOM 1007 N N . PHE A 1 126 ? 6.807 8.210 -5.981 1.00 92.31 126 PHE A N 1
ATOM 1008 C CA . PHE A 1 126 ? 7.612 6.987 -5.962 1.00 92.31 126 PHE A CA 1
ATOM 1009 C C . PHE A 1 126 ? 8.764 7.098 -4.960 1.00 92.31 126 PHE A C 1
ATOM 1011 O O . PHE A 1 126 ? 9.441 8.125 -4.877 1.00 92.31 126 PHE A O 1
ATOM 1018 N N . VAL A 1 127 ? 8.968 6.039 -4.174 1.00 94.06 127 VAL A N 1
ATOM 1019 C CA . VAL A 1 127 ? 10.032 5.928 -3.173 1.00 94.06 127 VAL A CA 1
ATOM 1020 C C . VAL A 1 127 ? 10.649 4.538 -3.259 1.00 94.06 127 VAL A C 1
ATOM 1022 O O . VAL A 1 127 ? 9.939 3.542 -3.194 1.00 94.06 127 VAL A O 1
ATOM 1025 N N . ASP A 1 128 ? 11.970 4.489 -3.392 1.00 94.94 128 ASP A N 1
ATOM 1026 C CA . ASP A 1 128 ? 12.750 3.257 -3.493 1.00 94.94 128 ASP A CA 1
ATOM 1027 C C . ASP A 1 128 ? 14.167 3.537 -2.959 1.00 94.94 128 ASP A C 1
ATOM 1029 O O . ASP A 1 128 ? 14.658 4.671 -3.033 1.00 94.94 128 ASP A O 1
ATOM 1033 N N . ASP A 1 129 ? 14.812 2.537 -2.362 1.00 93.00 129 ASP A N 1
ATOM 1034 C CA . ASP A 1 129 ? 16.189 2.635 -1.878 1.00 93.00 129 ASP A CA 1
ATOM 1035 C C . ASP A 1 129 ? 17.222 2.470 -3.008 1.00 93.00 129 ASP A C 1
ATOM 1037 O O . ASP A 1 129 ? 18.368 2.920 -2.891 1.00 93.00 129 ASP A O 1
ATOM 1041 N N . ASN A 1 130 ? 16.813 1.903 -4.140 1.00 92.38 130 ASN A N 1
ATOM 1042 C CA . ASN A 1 130 ? 17.594 1.792 -5.356 1.00 92.38 130 ASN A CA 1
ATOM 1043 C C . ASN A 1 130 ? 17.464 3.049 -6.229 1.00 92.38 130 A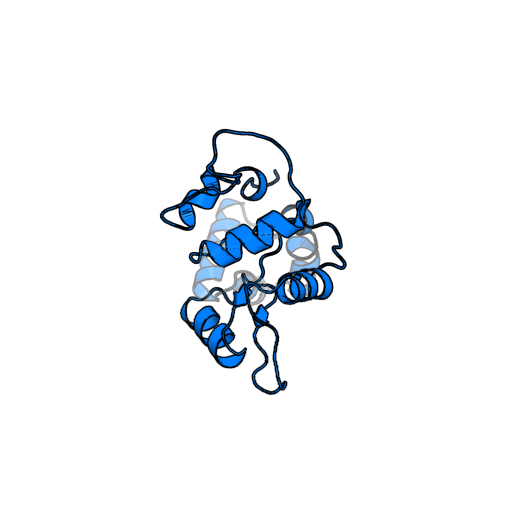SN A C 1
ATOM 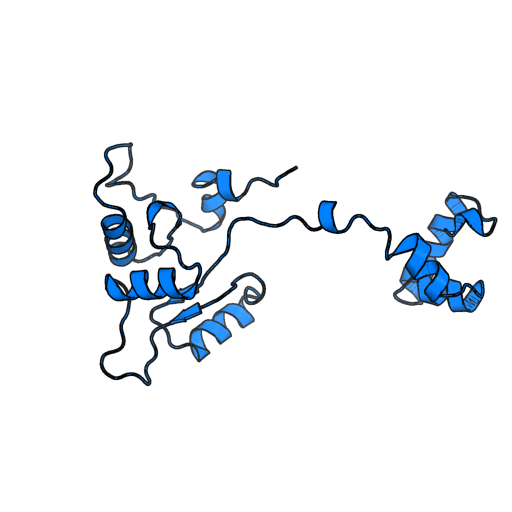1045 O O . ASN A 1 130 ? 16.471 3.281 -6.922 1.00 92.38 130 ASN A O 1
ATOM 1049 N N . ARG A 1 131 ? 18.546 3.838 -6.288 1.00 88.88 131 ARG A N 1
ATOM 1050 C CA . ARG A 1 131 ? 18.612 5.063 -7.102 1.00 88.88 131 ARG A CA 1
ATOM 1051 C C . ARG A 1 131 ? 18.280 4.832 -8.583 1.00 88.88 131 ARG A C 1
ATOM 1053 O O . ARG A 1 131 ? 17.653 5.694 -9.187 1.00 88.88 131 ARG A O 1
ATOM 1060 N N . GLY A 1 132 ? 18.653 3.683 -9.150 1.00 88.44 132 GLY A N 1
ATOM 1061 C CA . GLY A 1 132 ? 18.363 3.363 -10.548 1.00 88.44 132 GLY A CA 1
ATOM 1062 C C . GLY A 1 132 ? 16.868 3.198 -10.829 1.00 88.44 132 GLY A C 1
ATOM 1063 O O . GLY A 1 132 ? 16.410 3.590 -11.898 1.00 88.44 132 GLY A O 1
ATOM 1064 N N . HIS A 1 133 ? 16.099 2.678 -9.865 1.00 91.62 133 HIS A N 1
ATOM 1065 C CA . HIS A 1 133 ? 14.640 2.596 -9.975 1.00 91.62 133 HIS A CA 1
ATOM 1066 C C . HIS A 1 133 ? 14.020 3.994 -9.923 1.00 91.62 133 HIS A C 1
ATOM 1068 O O . HIS A 1 133 ? 13.175 4.328 -10.749 1.00 91.62 133 HIS A O 1
ATOM 1074 N N . VAL A 1 134 ? 14.495 4.836 -8.998 1.00 91.31 134 VAL A N 1
ATOM 1075 C CA . VAL A 1 134 ? 14.012 6.216 -8.845 1.00 91.31 134 VAL A CA 1
ATOM 1076 C C . VAL A 1 134 ? 14.291 7.053 -10.093 1.00 91.31 134 VAL A C 1
ATOM 1078 O O . VAL A 1 134 ? 13.404 7.763 -10.559 1.00 91.31 134 VAL A O 1
ATOM 1081 N N . ASP A 1 135 ? 15.493 6.956 -10.663 1.00 88.88 135 ASP A N 1
ATOM 1082 C CA . ASP A 1 135 ? 15.836 7.682 -11.888 1.00 88.88 135 ASP A CA 1
ATOM 1083 C C . ASP A 1 135 ? 15.000 7.190 -13.083 1.00 88.88 135 ASP A C 1
ATOM 1085 O O . ASP A 1 135 ? 14.553 7.999 -13.895 1.00 88.88 135 ASP A O 1
ATOM 1089 N N . ALA A 1 136 ? 14.737 5.881 -13.184 1.00 88.31 136 ALA A N 1
ATOM 1090 C CA . ALA A 1 136 ? 13.870 5.334 -14.226 1.00 88.31 136 ALA A CA 1
ATOM 1091 C C . ALA A 1 136 ? 12.426 5.835 -14.096 1.00 88.31 136 ALA A C 1
ATOM 1093 O O . ALA A 1 136 ? 11.862 6.289 -15.090 1.00 88.31 136 ALA A O 1
ATOM 1094 N N . ALA A 1 137 ? 11.864 5.831 -12.884 1.00 87.69 137 ALA A N 1
ATOM 1095 C CA . ALA A 1 137 ? 10.536 6.377 -12.615 1.00 87.69 137 ALA A CA 1
ATOM 1096 C C . ALA A 1 137 ? 10.459 7.877 -12.950 1.00 87.69 137 ALA A C 1
ATOM 1098 O O . ALA A 1 137 ? 9.545 8.308 -13.648 1.00 87.69 137 ALA A O 1
ATOM 1099 N N . HIS A 1 138 ? 11.458 8.663 -12.539 1.00 84.88 138 HIS A N 1
ATOM 1100 C CA . HIS A 1 138 ? 11.523 10.097 -12.830 1.00 84.88 138 HIS A CA 1
ATOM 1101 C C . HIS A 1 138 ? 11.600 10.385 -14.339 1.00 84.88 138 HIS A C 1
ATOM 1103 O O . HIS A 1 138 ? 10.974 11.318 -14.836 1.00 84.88 138 HIS A O 1
ATOM 1109 N N . ASN A 1 139 ? 12.326 9.567 -15.105 1.00 83.44 139 ASN A N 1
ATOM 1110 C CA . ASN A 1 139 ? 12.429 9.739 -16.556 1.00 83.44 139 ASN A CA 1
ATOM 1111 C C . ASN A 1 139 ? 11.106 9.479 -17.300 1.00 83.44 139 ASN A C 1
ATOM 1113 O O . ASN A 1 139 ? 10.948 9.957 -18.424 1.00 83.44 139 ASN A O 1
ATOM 1117 N N . LEU A 1 140 ? 10.143 8.778 -16.688 1.00 77.06 140 LEU A N 1
ATOM 1118 C CA . LEU A 1 140 ? 8.802 8.592 -17.258 1.00 77.06 140 LEU A CA 1
ATOM 1119 C C . LEU A 1 140 ? 7.953 9.870 -17.204 1.00 77.06 140 LEU A C 1
ATOM 1121 O O . LEU A 1 140 ? 7.065 10.040 -18.035 1.00 77.06 140 LEU A O 1
ATOM 1125 N N . GLU A 1 141 ? 8.233 10.789 -16.275 1.00 64.12 141 GLU A N 1
ATOM 1126 C CA . GLU A 1 141 ? 7.531 12.078 -16.160 1.00 64.12 141 GLU A CA 1
ATOM 1127 C C . GLU A 1 141 ? 7.940 13.090 -17.253 1.00 64.12 141 GLU A C 1
ATOM 1129 O O . GLU A 1 141 ? 7.242 14.087 -17.476 1.00 64.12 141 GLU A O 1
ATOM 1134 N N . GLY A 1 142 ? 9.046 12.820 -17.960 1.00 53.38 142 GLY A N 1
ATOM 1135 C CA . GLY A 1 142 ? 9.712 13.749 -18.873 1.00 53.38 142 GLY A CA 1
ATOM 1136 C C . GLY A 1 142 ? 10.537 14.805 -18.125 1.00 53.38 142 GLY A C 1
ATOM 1137 O O . GLY A 1 142 ? 10.213 15.186 -17.004 1.00 53.38 142 GLY A O 1
ATOM 1138 N N . GLU A 1 143 ? 11.624 15.296 -18.735 1.00 41.62 143 GLU A N 1
ATOM 1139 C CA . GLU A 1 143 ? 12.483 16.335 -18.143 1.00 41.62 143 GLU A CA 1
ATOM 1140 C C . GLU A 1 143 ? 11.672 17.601 -17.801 1.00 41.62 143 GLU A C 1
ATOM 1142 O O . GLU A 1 143 ? 11.408 18.446 -18.659 1.00 41.62 143 GLU A O 1
ATOM 1147 N N . LYS A 1 144 ? 11.281 17.767 -16.532 1.00 40.94 144 LYS A N 1
ATOM 1148 C CA . LYS A 1 144 ? 10.724 19.024 -16.021 1.00 40.94 144 LYS A CA 1
ATOM 1149 C C . LYS A 1 144 ? 11.772 19.743 -15.185 1.00 40.94 144 LYS A C 1
ATOM 1151 O O . LYS A 1 144 ? 12.322 19.222 -14.219 1.00 40.94 144 LYS A O 1
ATOM 1156 N N . GLY A 1 145 ? 12.082 20.955 -15.632 1.00 38.66 145 GLY A N 1
ATOM 1157 C CA . GLY A 1 145 ? 13.167 21.772 -15.122 1.00 38.66 145 GLY A CA 1
ATOM 1158 C C . GLY A 1 145 ? 13.042 22.151 -13.645 1.00 38.66 145 GLY A C 1
ATOM 1159 O O . GLY A 1 145 ? 11.995 22.577 -13.176 1.00 38.66 145 GLY A O 1
ATOM 1160 N N . HIS A 1 146 ? 14.202 22.069 -12.994 1.00 40.25 146 HIS A N 1
ATOM 1161 C CA . HIS A 1 146 ? 14.729 22.925 -11.927 1.00 40.25 146 HIS A CA 1
ATOM 1162 C C . HIS A 1 146 ? 13.921 23.056 -10.630 1.00 40.25 146 HIS A C 1
ATOM 1164 O O . HIS A 1 146 ? 12.949 23.791 -10.529 1.00 40.25 146 HIS A O 1
ATOM 1170 N N . THR A 1 147 ? 14.491 22.476 -9.577 1.00 34.88 147 THR A N 1
ATOM 1171 C CA . THR A 1 147 ? 14.720 23.096 -8.257 1.00 34.88 147 THR A CA 1
ATOM 1172 C C . THR A 1 147 ? 15.873 22.338 -7.585 1.00 34.88 147 THR A C 1
ATOM 1174 O O . THR A 1 147 ? 16.263 21.289 -8.090 1.00 34.88 147 THR A O 1
ATOM 1177 N N . GLU A 1 148 ? 16.447 22.897 -6.512 1.00 38.69 148 GLU A N 1
ATOM 1178 C CA . GLU A 1 148 ? 17.669 22.545 -5.740 1.00 38.69 148 GLU A CA 1
ATOM 1179 C C . GLU A 1 148 ? 17.821 21.078 -5.244 1.00 38.69 148 GLU A C 1
ATOM 1181 O O . GLU A 1 148 ? 18.163 20.801 -4.095 1.00 38.69 148 GLU A O 1
ATOM 1186 N N . ARG A 1 149 ? 17.570 20.105 -6.113 1.00 50.78 149 ARG A N 1
ATOM 1187 C CA . ARG A 1 149 ? 17.649 18.661 -5.908 1.00 50.78 149 ARG A CA 1
ATOM 1188 C C . ARG A 1 149 ? 18.597 18.100 -6.960 1.00 50.78 149 ARG A C 1
ATOM 1190 O O . ARG A 1 149 ? 18.637 18.597 -8.083 1.00 50.78 149 ARG A O 1
ATOM 1197 N N . GLU A 1 150 ? 19.341 17.054 -6.623 1.00 53.25 150 GLU A N 1
ATOM 1198 C CA . GLU A 1 150 ? 20.186 16.341 -7.587 1.00 53.25 150 GLU A CA 1
ATOM 1199 C C . GLU A 1 150 ? 19.272 15.608 -8.591 1.00 53.25 150 GLU A C 1
ATOM 1201 O O . GLU A 1 150 ? 18.850 14.472 -8.355 1.00 53.25 150 GLU A O 1
ATOM 1206 N N . ASN A 1 151 ? 18.910 16.306 -9.674 1.00 63.50 151 ASN A N 1
ATOM 1207 C CA . ASN A 1 151 ? 17.946 15.903 -10.705 1.00 63.50 151 ASN A CA 1
ATOM 1208 C C . ASN A 1 151 ? 16.509 15.672 -10.192 1.00 63.50 151 ASN A C 1
ATOM 1210 O O . ASN A 1 151 ? 15.897 14.672 -10.531 1.00 63.50 151 ASN A O 1
ATOM 1214 N N . GLY A 1 152 ? 15.965 16.545 -9.334 1.00 72.25 152 GLY A N 1
ATOM 1215 C CA . GLY A 1 152 ? 14.561 16.431 -8.875 1.00 72.25 152 GLY A CA 1
ATOM 1216 C C . GLY A 1 152 ? 14.298 15.371 -7.789 1.00 72.25 152 GLY A C 1
ATOM 1217 O O . GLY A 1 152 ? 13.274 15.434 -7.104 1.00 72.25 152 GLY A O 1
ATOM 1218 N N . VAL A 1 153 ? 15.262 14.477 -7.541 1.00 84.12 153 VAL A N 1
ATOM 1219 C CA . VAL A 1 153 ? 15.185 13.382 -6.561 1.00 84.12 153 VAL A CA 1
ATOM 1220 C C . VAL A 1 153 ? 15.534 13.849 -5.142 1.00 84.12 153 VAL A C 1
ATOM 1222 O O . VAL A 1 153 ? 16.547 14.516 -4.917 1.00 84.12 153 VAL A O 1
ATOM 1225 N N . VAL A 1 154 ? 14.720 13.456 -4.155 1.00 90.12 154 VAL A N 1
ATOM 1226 C CA . VAL A 1 154 ? 14.953 13.739 -2.727 1.00 90.12 154 VAL A CA 1
ATOM 1227 C C . VAL A 1 154 ? 15.482 12.497 -2.024 1.00 90.12 154 VAL A C 1
ATOM 1229 O O . VAL A 1 154 ? 14.845 11.450 -2.047 1.00 90.12 154 VAL A O 1
ATOM 1232 N N . LYS A 1 155 ? 16.623 12.626 -1.341 1.00 92.12 155 LYS A N 1
ATOM 1233 C CA . LYS A 1 155 ? 17.152 11.570 -0.468 1.00 92.12 155 LYS A CA 1
ATOM 1234 C C . LYS A 1 155 ? 16.560 11.719 0.932 1.00 92.12 155 LYS A C 1
ATOM 1236 O O . LYS A 1 155 ? 16.612 12.801 1.521 1.00 92.12 155 LYS A O 1
ATOM 1241 N N . ILE A 1 156 ? 16.036 10.623 1.466 1.00 93.31 156 ILE A N 1
ATOM 1242 C CA . ILE A 1 156 ? 15.559 10.503 2.845 1.00 93.31 156 ILE A CA 1
ATOM 1243 C C . ILE A 1 156 ? 16.297 9.357 3.537 1.00 93.31 156 ILE A C 1
ATOM 1245 O O . ILE A 1 156 ? 16.742 8.417 2.887 1.00 93.31 156 ILE A O 1
ATOM 1249 N N . ALA A 1 157 ? 16.439 9.441 4.855 1.00 94.19 157 ALA A N 1
ATOM 1250 C CA . ALA A 1 157 ? 17.032 8.389 5.680 1.00 94.19 157 ALA A CA 1
ATOM 1251 C C . ALA A 1 157 ? 15.975 7.464 6.308 1.00 94.19 157 ALA A C 1
ATOM 1253 O O . ALA A 1 157 ? 16.320 6.404 6.823 1.00 94.19 157 ALA A O 1
ATOM 1254 N N . SER A 1 158 ? 14.702 7.875 6.309 1.00 94.00 158 SER A N 1
ATOM 1255 C CA . SER A 1 158 ? 13.592 7.083 6.842 1.00 94.00 158 SER A CA 1
ATOM 1256 C C . SER A 1 158 ? 12.252 7.512 6.239 1.00 94.00 158 SER A C 1
ATOM 1258 O O . SER A 1 158 ? 12.094 8.663 5.820 1.00 94.00 158 SER A O 1
ATOM 1260 N N . LEU A 1 159 ? 11.270 6.605 6.225 1.00 91.25 159 LEU A N 1
ATOM 1261 C CA . LEU A 1 159 ? 9.937 6.874 5.672 1.00 91.25 159 LEU A CA 1
ATOM 1262 C C . LEU A 1 159 ? 9.167 7.942 6.467 1.00 91.25 159 LEU A C 1
ATOM 1264 O O . LEU A 1 159 ? 8.319 8.632 5.910 1.00 91.25 159 LEU A O 1
ATOM 1268 N N . GLU A 1 160 ? 9.484 8.170 7.744 1.00 91.06 160 GLU A N 1
ATOM 1269 C CA . GLU A 1 160 ? 8.889 9.259 8.530 1.00 91.06 160 GLU A CA 1
ATOM 1270 C C . GLU A 1 160 ? 9.181 10.635 7.922 1.00 91.06 160 GLU A C 1
ATOM 1272 O O . GLU A 1 160 ? 8.368 11.556 8.046 1.00 91.06 160 GLU A O 1
ATOM 1277 N N . GLN A 1 161 ? 10.315 10.779 7.227 1.00 93.88 161 GLN A N 1
ATOM 1278 C CA . GLN A 1 161 ? 10.686 12.026 6.563 1.00 93.88 161 GLN A CA 1
ATOM 1279 C C . GLN A 1 161 ? 9.775 12.357 5.375 1.00 93.88 161 GLN A C 1
ATOM 1281 O O . GLN A 1 161 ? 9.726 13.525 4.985 1.00 93.88 161 GLN A O 1
ATOM 1286 N N . LEU A 1 162 ? 8.990 11.401 4.858 1.00 91.75 162 LEU A N 1
ATOM 1287 C CA . LEU A 1 162 ? 7.991 11.659 3.814 1.00 91.75 162 LEU A CA 1
ATOM 1288 C C 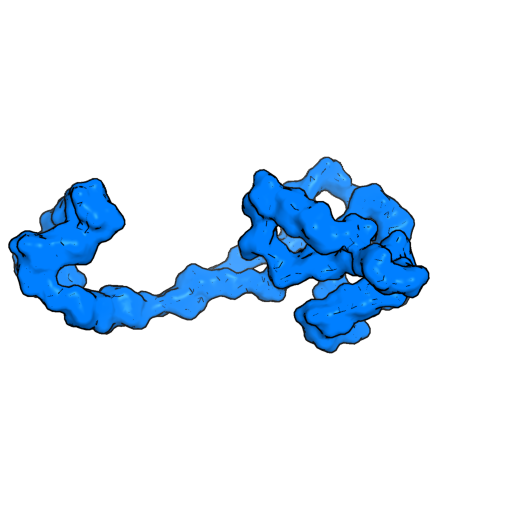. LEU A 1 162 ? 6.978 12.725 4.240 1.00 91.75 162 LEU A C 1
ATOM 1290 O O . LEU A 1 162 ? 6.594 13.554 3.425 1.00 91.75 162 LEU A O 1
ATOM 1294 N N . ARG A 1 163 ? 6.642 12.812 5.535 1.00 90.19 163 ARG A N 1
ATOM 1295 C CA . ARG A 1 163 ? 5.756 13.863 6.077 1.00 90.19 163 ARG A CA 1
ATOM 1296 C C . ARG A 1 163 ? 6.289 15.279 5.870 1.00 90.19 163 ARG A C 1
ATOM 1298 O O . ARG A 1 163 ? 5.518 16.230 5.873 1.00 90.19 163 ARG A O 1
ATOM 1305 N N . ARG A 1 164 ? 7.611 15.422 5.746 1.00 90.75 164 ARG A N 1
ATOM 1306 C CA . ARG A 1 164 ? 8.281 16.698 5.474 1.00 90.75 164 ARG A CA 1
ATOM 1307 C C . ARG A 1 164 ? 8.487 16.922 3.979 1.00 90.75 164 ARG A C 1
ATOM 1309 O O . ARG A 1 164 ? 8.499 18.069 3.552 1.00 90.75 164 ARG A O 1
ATOM 1316 N N . VAL A 1 165 ? 8.716 15.853 3.217 1.00 90.81 165 VAL A N 1
ATOM 1317 C CA . VAL A 1 165 ? 9.033 15.930 1.782 1.00 90.81 165 VAL A CA 1
ATOM 1318 C C . VAL A 1 165 ? 7.776 16.091 0.926 1.00 90.81 165 VAL A C 1
ATOM 1320 O O . VAL A 1 165 ? 7.817 16.850 -0.037 1.00 90.81 165 VAL A O 1
ATOM 1323 N N . TRP A 1 166 ? 6.679 15.439 1.314 1.00 90.25 166 TRP A N 1
ATOM 1324 C CA . TRP A 1 166 ? 5.371 15.495 0.655 1.00 90.25 166 TRP A CA 1
ATOM 1325 C C . TRP A 1 166 ? 4.274 15.883 1.656 1.00 90.25 166 TRP A C 1
ATOM 1327 O O . TRP A 1 166 ? 3.331 15.122 1.868 1.00 90.25 166 TRP A O 1
ATOM 1337 N N . PRO A 1 167 ? 4.390 17.021 2.368 1.00 88.19 167 PRO A N 1
ATOM 1338 C CA . PRO A 1 167 ? 3.436 17.386 3.416 1.00 88.19 167 PRO A CA 1
ATOM 1339 C C . PRO A 1 167 ? 1.983 17.416 2.922 1.00 88.19 167 PRO A C 1
ATOM 1341 O O . PRO A 1 167 ? 1.080 17.121 3.701 1.00 88.19 167 PRO A O 1
ATOM 1344 N N . GLU A 1 168 ? 1.765 17.716 1.641 1.00 84.88 168 GLU A N 1
ATOM 1345 C CA . GLU A 1 168 ? 0.466 17.797 0.980 1.00 84.88 168 GLU A CA 1
ATOM 1346 C C . GLU A 1 168 ? -0.337 16.489 1.013 1.00 84.88 168 GLU A C 1
ATOM 1348 O O . GLU A 1 168 ? -1.556 16.551 1.159 1.00 84.88 168 GLU A O 1
ATOM 1353 N N . ILE A 1 169 ? 0.316 15.319 0.980 1.00 84.50 169 ILE A N 1
ATOM 1354 C CA . ILE A 1 169 ? -0.376 14.015 1.044 1.00 84.50 169 ILE A CA 1
ATOM 1355 C C . ILE A 1 169 ? -0.578 13.506 2.480 1.00 84.50 169 ILE A C 1
ATOM 1357 O O . ILE A 1 169 ? -1.245 12.497 2.697 1.00 84.50 169 ILE A O 1
ATOM 1361 N N . PHE A 1 170 ? -0.018 14.196 3.481 1.00 81.06 170 PHE A N 1
ATOM 1362 C CA . PHE A 1 170 ? -0.174 13.859 4.904 1.00 81.06 170 PHE A CA 1
ATOM 1363 C C . PHE A 1 170 ? -1.106 14.820 5.656 1.00 81.06 170 PHE A C 1
ATOM 1365 O O . PHE A 1 170 ? -1.282 14.677 6.873 1.00 81.06 170 PHE A O 1
ATOM 1372 N N . VAL A 1 171 ? -1.705 15.800 4.971 1.00 68.75 171 VAL A N 1
ATOM 1373 C CA . VAL A 1 171 ? -2.658 16.725 5.591 1.00 68.75 171 VAL A CA 1
ATOM 1374 C C . VAL A 1 171 ? -3.944 15.971 5.921 1.00 68.75 171 VAL A C 1
ATOM 1376 O O . VAL A 1 171 ? -4.582 15.376 5.057 1.00 68.75 171 VAL A O 1
ATOM 1379 N N . LYS A 1 172 ? -4.372 16.025 7.187 1.00 54.81 172 LYS A N 1
ATOM 1380 C CA . LYS A 1 172 ? -5.747 15.657 7.535 1.00 54.81 172 LYS A CA 1
ATOM 1381 C C . LYS A 1 172 ? -6.660 16.682 6.872 1.00 54.81 172 LYS A C 1
ATOM 1383 O O . LYS A 1 172 ? -6.715 17.815 7.347 1.00 54.81 172 LYS A O 1
ATOM 1388 N N . HIS A 1 173 ? -7.365 16.295 5.812 1.00 51.72 173 HIS A N 1
ATOM 1389 C CA . HIS A 1 173 ? -8.490 17.094 5.338 1.00 51.72 173 HIS A CA 1
ATOM 1390 C C . HIS A 1 173 ? -9.424 17.357 6.539 1.00 51.72 173 HIS A C 1
ATOM 1392 O O . HIS A 1 173 ? -9.619 16.425 7.340 1.00 51.72 173 HIS A O 1
ATOM 1398 N N . PRO A 1 174 ? -9.844 18.621 6.756 1.00 49.12 174 PRO A N 1
ATOM 1399 C CA . PRO A 1 174 ? -10.619 19.029 7.927 1.00 49.12 174 PRO A CA 1
ATOM 1400 C C . PRO A 1 174 ? -11.797 18.090 8.178 1.00 49.12 174 PRO A C 1
ATOM 1402 O O . PRO A 1 174 ? -12.492 17.749 7.202 1.00 49.12 174 PRO A O 1
#

Radius of gyration: 24.87 Å; chains: 1; bounding box: 55×41×54 Å

Organism: Laccaria bicolor (strain S238N-H82 / ATCC MYA-4686) (NCBI:txid486041)

Sequence (174 aa):
YVANLGFSNEEADKLTTRYSQQYSLALRGLVRHQAIDPLDFDRKVDVPLPLEDKMKFNPTRVWGLTNAFLPHAKLVLRILKLDDLVEGIVYCDYRVKDFVCEPAAEYFAMAMELEAGLSDPSKCYFVDDNRGHVDAAHNLEGEKGHTERENGVVKIASLEQLRRVWPEIFVKHP

Secondary structure (DSSP, 8-state):
-GGGGT--HHHHHHHHHHHHHHHSSHHHHHHHHH---HHHHIIIIITTS-HHHHS---S---EEEESS-HHHHHHHHHHHT-TTT--EEEE--TTSTT---TT-HHHHHHHHHHHHS---GGG-----S-HHHHHHHHHHT------SSBTTBPP-SSGGGHHHHSGGGS----

pLDDT: mean 83.71, std 14.26, range [34.88, 98.06]